Protein AF-A0A947VTC5-F1 (afdb_monomer)

Sequence (46 aa):
MRRQTVKGAYKGLFSLRIGDYRVIYTIAQKSVLVLRISHRKDVYDY

Secondary structure (DSSP, 8-state):
----BPPSTTTT-EEEEETTEEEEEEEETTEEEEEEEEESSTTS--

Foldseek 3Di:
DDWDADDDPRGQWTWDDDPQKIWIWH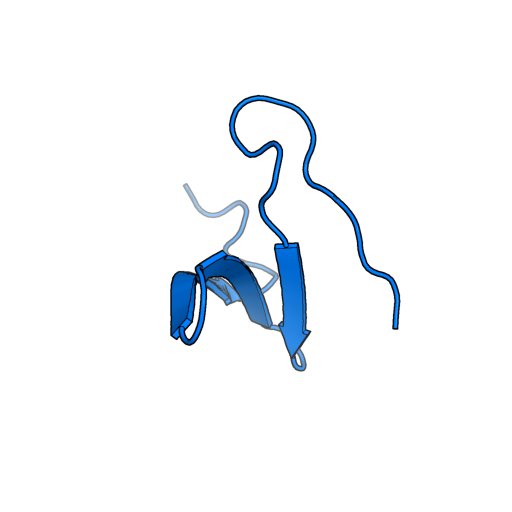DDDPDIGTDDIDGNVVPPDD

Radius of gyration: 11.24 Å; Cα contacts (8 Å, |Δi|>4): 66; chains: 1; bounding box: 22×24×32 Å

Nearest PDB structures (foldseek):
  3g5o-assembly1_B  TM=7.978E-01  e=5.133E-02  Mycobacterium tuberculosis H37Rv
  3bpq-assembly1_B  TM=7.326E-01  e=5.801E-02  Methanocaldococcus jannaschii DSM 2661
  7ycu-assembly1_C-2  TM=7.834E-01  e=3.865E-01  Pseudoalteromonas rubra
  6zx9-assembly1_A  TM=7.908E-01  e=5.703E+00  Homo sapiens

Solvent-accessible surface area (backbone atoms only — not comparable to full-atom values): 3000 Å² total; per-residue (Å²): 138,79,86,52,73,41,76,70,101,45,63,79,34,40,56,48,78,56,91,63,32,39,36,36,30,38,79,52,99,95,47,74,52,75,78,44,77,43,50,66,74,67,77,73,74,125

pLDDT: mean 77.06, std 15.79, range [48.59, 92.5]

Mean predicted aligned error: 7.91 Å

Structure (mmCIF, N/CA/C/O backbone):
data_AF-A0A947VTC5-F1
#
_entry.id   AF-A0A947VTC5-F1
#
loop_
_atom_site.group_PDB
_atom_site.id
_atom_site.type_symbol
_atom_site.label_atom_id
_atom_site.label_alt_id
_atom_site.label_comp_id
_atom_site.label_asym_id
_atom_site.label_entity_id
_atom_site.label_seq_id
_atom_site.pdbx_PDB_ins_code
_atom_site.Cartn_x
_atom_site.Cartn_y
_atom_site.Cartn_z
_atom_site.occupancy
_atom_site.B_iso_or_equiv
_atom_site.auth_seq_id
_atom_site.auth_comp_id
_atom_site.auth_asym_id
_atom_site.auth_atom_id
_atom_site.pdbx_PDB_model_num
ATOM 1 N N . MET A 1 1 ? 12.644 -0.601 10.200 1.00 51.47 1 MET A N 1
ATOM 2 C CA . MET A 1 1 ? 11.287 -0.386 9.646 1.00 51.47 1 MET A CA 1
ATOM 3 C C . MET A 1 1 ? 11.200 1.055 9.144 1.00 51.47 1 MET A C 1
ATOM 5 O O . MET A 1 1 ? 11.237 1.961 9.963 1.00 51.47 1 MET A O 1
ATOM 9 N N . ARG A 1 2 ? 11.211 1.301 7.825 1.00 48.59 2 ARG A N 1
ATOM 10 C CA . ARG A 1 2 ? 11.242 2.666 7.260 1.00 48.59 2 ARG A CA 1
ATOM 11 C C . ARG A 1 2 ? 9.868 2.971 6.657 1.00 48.59 2 ARG A C 1
ATOM 13 O O . ARG A 1 2 ? 9.520 2.391 5.636 1.00 48.59 2 ARG A O 1
ATOM 20 N N . ARG A 1 3 ? 9.066 3.816 7.315 1.00 50.88 3 ARG A N 1
ATOM 21 C CA . ARG A 1 3 ? 7.808 4.323 6.743 1.00 50.88 3 ARG A CA 1
ATOM 22 C C . ARG A 1 3 ? 8.170 5.395 5.727 1.00 50.88 3 ARG A C 1
ATOM 24 O O . ARG A 1 3 ? 8.742 6.414 6.103 1.00 50.88 3 ARG A O 1
ATOM 31 N N . GLN A 1 4 ? 7.877 5.151 4.458 1.00 57.16 4 GLN A N 1
ATOM 32 C CA . GLN A 1 4 ? 8.089 6.136 3.408 1.00 57.16 4 GLN A CA 1
ATOM 33 C C . GLN A 1 4 ? 6.725 6.559 2.880 1.00 57.16 4 GLN A C 1
ATOM 35 O O . GLN A 1 4 ? 5.953 5.730 2.402 1.00 57.16 4 GLN A O 1
ATOM 40 N N . THR A 1 5 ? 6.408 7.839 3.046 1.00 54.53 5 THR A N 1
ATOM 41 C CA . THR A 1 5 ? 5.220 8.452 2.462 1.00 54.53 5 THR A CA 1
ATOM 42 C C . THR A 1 5 ? 5.441 8.616 0.965 1.00 54.53 5 THR A C 1
ATOM 44 O O . THR A 1 5 ? 6.487 9.100 0.523 1.00 54.53 5 THR A O 1
ATOM 47 N N . VAL A 1 6 ? 4.465 8.182 0.172 1.00 59.41 6 VAL A N 1
ATOM 48 C CA . VAL A 1 6 ? 4.523 8.323 -1.285 1.00 59.41 6 VAL A CA 1
ATOM 49 C C . VAL A 1 6 ? 4.205 9.782 -1.641 1.00 59.41 6 VAL A C 1
ATOM 51 O O . VAL A 1 6 ? 3.267 10.370 -1.101 1.00 59.41 6 VAL A O 1
ATOM 54 N N . LYS A 1 7 ? 5.017 10.406 -2.502 1.00 53.06 7 LYS A N 1
ATOM 55 C CA . LYS A 1 7 ? 4.776 11.775 -2.999 1.00 53.06 7 LYS A CA 1
ATOM 56 C C . LYS A 1 7 ? 3.778 11.752 -4.173 1.00 53.06 7 LYS A C 1
ATOM 58 O O . LYS A 1 7 ? 3.631 10.730 -4.834 1.00 53.06 7 LYS A O 1
ATOM 63 N N . GLY A 1 8 ? 3.122 12.881 -4.459 1.00 62.62 8 GLY A N 1
ATOM 64 C CA . GLY A 1 8 ? 2.189 13.021 -5.593 1.00 62.62 8 GLY A CA 1
ATOM 65 C C . GLY A 1 8 ? 0.759 12.559 -5.282 1.00 62.62 8 GLY A C 1
ATOM 66 O O . GLY A 1 8 ? 0.310 12.702 -4.148 1.00 62.62 8 GLY A O 1
ATOM 67 N N . ALA A 1 9 ? 0.045 11.998 -6.266 1.00 56.66 9 ALA A N 1
ATOM 68 C CA . ALA A 1 9 ? -1.368 11.580 -6.164 1.00 56.66 9 ALA A CA 1
ATOM 69 C C . ALA A 1 9 ? -1.667 10.531 -5.067 1.00 56.66 9 ALA A C 1
ATOM 71 O O . ALA A 1 9 ? -2.819 10.276 -4.738 1.00 56.66 9 ALA A O 1
ATOM 72 N N . TYR A 1 10 ? -0.624 9.949 -4.475 1.00 58.44 10 TYR A N 1
ATOM 73 C CA . TYR A 1 10 ? -0.684 8.923 -3.433 1.00 58.44 10 TYR A CA 1
ATOM 74 C C . TYR A 1 10 ? -0.303 9.455 -2.041 1.00 58.44 10 TYR A C 1
ATOM 76 O O . TYR A 1 10 ? 0.077 8.691 -1.150 1.00 58.44 10 TYR A O 1
ATOM 84 N N . LYS A 1 11 ? -0.360 10.778 -1.847 1.00 57.97 11 LYS A N 1
ATOM 85 C CA . LYS A 1 11 ? -0.062 11.436 -0.570 1.00 57.97 11 LYS A CA 1
ATOM 86 C C . LYS A 1 11 ? -0.983 10.875 0.523 1.00 57.97 11 LYS A C 1
ATOM 88 O O . LYS A 1 11 ? -2.197 10.999 0.436 1.00 57.97 11 LYS A O 1
ATOM 93 N N . GLY A 1 12 ? -0.393 10.248 1.541 1.00 68.56 12 GLY A N 1
ATOM 94 C CA . GLY A 1 12 ? -1.124 9.578 2.628 1.00 68.56 12 GLY A CA 1
ATOM 95 C C . GLY A 1 12 ? -1.159 8.050 2.533 1.00 68.56 12 GLY A C 1
ATOM 96 O O . GLY A 1 12 ? -1.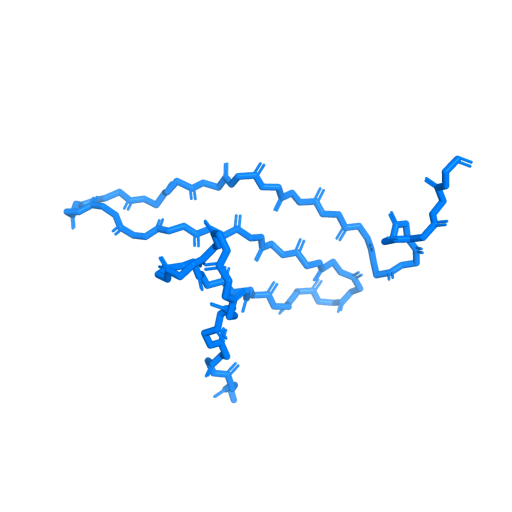596 7.405 3.482 1.00 68.56 12 GLY A O 1
ATOM 97 N N . LEU A 1 13 ? -0.652 7.460 1.444 1.00 81.81 13 LEU A N 1
ATOM 98 C CA . LEU A 1 13 ? -0.474 6.013 1.341 1.00 81.81 13 LEU A CA 1
ATOM 99 C C . LEU A 1 13 ? 0.852 5.555 1.952 1.00 81.81 13 LEU A C 1
ATOM 101 O O . LEU A 1 13 ? 1.877 6.246 1.899 1.00 81.81 13 LEU A O 1
ATOM 105 N N . PHE A 1 14 ? 0.822 4.341 2.489 1.00 86.81 14 PHE A N 1
ATOM 106 C CA . PHE A 1 14 ? 1.960 3.635 3.050 1.00 86.81 14 PHE A CA 1
ATOM 107 C C . PHE A 1 14 ? 2.374 2.483 2.136 1.00 86.81 14 PHE A C 1
ATOM 109 O O . PHE A 1 14 ? 1.540 1.844 1.493 1.00 86.81 14 PHE A O 1
ATOM 116 N N . SER A 1 15 ? 3.676 2.196 2.114 1.00 86.00 15 SER A N 1
ATOM 117 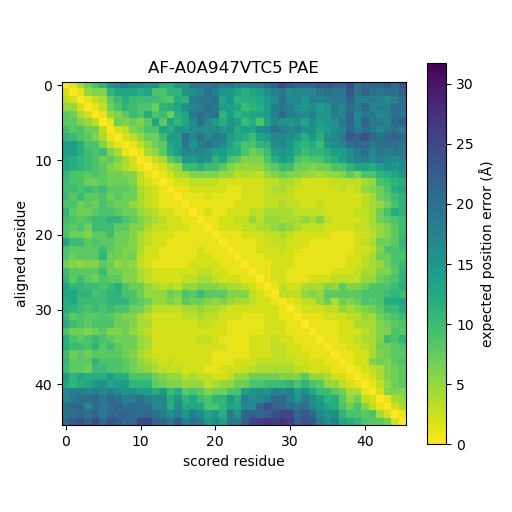C CA . SER A 1 15 ? 4.223 0.988 1.501 1.00 86.00 15 SER A CA 1
ATOM 118 C C . SER A 1 15 ? 4.845 0.091 2.568 1.00 86.00 15 SER A C 1
ATOM 120 O O . SER A 1 15 ? 5.695 0.538 3.343 1.00 86.00 15 SER A O 1
ATOM 122 N N . LEU A 1 16 ? 4.428 -1.175 2.597 1.00 88.25 16 LEU A N 1
ATOM 123 C CA . LEU A 1 16 ? 5.013 -2.226 3.425 1.00 88.25 16 LEU A CA 1
ATOM 124 C C . LEU A 1 16 ? 5.728 -3.233 2.526 1.00 88.25 16 LEU A C 1
ATOM 126 O O . LEU A 1 16 ? 5.174 -3.697 1.531 1.00 88.25 16 LEU A O 1
ATOM 130 N N . ARG A 1 17 ? 6.963 -3.581 2.893 1.00 89.50 17 ARG A N 1
ATOM 131 C CA . ARG A 1 17 ? 7.725 -4.640 2.231 1.00 89.50 17 ARG A CA 1
ATOM 132 C C . ARG A 1 17 ? 7.605 -5.930 3.028 1.00 89.50 17 ARG A C 1
ATOM 134 O O . ARG A 1 17 ? 7.937 -5.937 4.212 1.00 89.50 17 ARG A O 1
ATOM 141 N N . ILE A 1 18 ? 7.207 -7.002 2.352 1.00 90.00 18 ILE A N 1
ATOM 142 C CA . ILE A 1 18 ? 7.149 -8.357 2.904 1.00 90.00 18 ILE A CA 1
ATOM 143 C C . ILE A 1 18 ? 7.86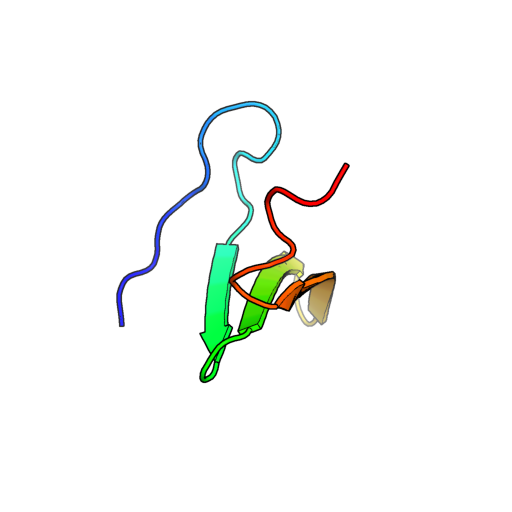3 -9.274 1.912 1.00 90.00 18 ILE A C 1
ATOM 145 O O . ILE A 1 18 ? 7.353 -9.530 0.825 1.00 90.00 18 ILE A O 1
ATOM 149 N N . GLY A 1 19 ? 9.081 -9.706 2.254 1.00 91.12 19 GLY A N 1
ATOM 150 C CA . GLY A 1 19 ? 9.945 -10.437 1.323 1.00 91.12 19 GLY A CA 1
ATOM 151 C C . GLY A 1 19 ? 10.181 -9.652 0.025 1.00 91.12 19 GLY A C 1
ATOM 152 O O . GLY A 1 19 ? 10.682 -8.515 0.053 1.00 91.12 19 GLY A O 1
ATOM 153 N N . ASP A 1 20 ? 9.789 -10.259 -1.096 1.00 91.44 20 ASP A N 1
ATOM 154 C CA . ASP A 1 20 ? 9.849 -9.670 -2.438 1.00 91.44 20 ASP A CA 1
ATOM 155 C C . ASP A 1 20 ? 8.562 -8.959 -2.874 1.00 91.44 20 ASP A C 1
ATOM 157 O O . ASP A 1 20 ? 8.504 -8.429 -3.978 1.00 91.44 20 ASP A O 1
ATOM 161 N N . TYR A 1 21 ? 7.553 -8.864 -2.012 1.00 91.31 21 TYR A N 1
ATOM 162 C CA . TYR A 1 21 ? 6.316 -8.147 -2.304 1.00 91.31 21 TYR A CA 1
ATOM 163 C C . TYR A 1 21 ? 6.304 -6.749 -1.685 1.00 91.31 21 TYR A C 1
ATOM 165 O O . TYR A 1 21 ? 6.868 -6.491 -0.612 1.00 91.31 21 TYR A O 1
ATOM 173 N N . ARG A 1 22 ? 5.616 -5.834 -2.369 1.00 89.69 22 ARG A N 1
ATOM 174 C CA . ARG A 1 22 ? 5.227 -4.526 -1.848 1.00 89.69 22 ARG A CA 1
ATOM 175 C C . ARG A 1 22 ? 3.712 -4.456 -1.733 1.00 89.69 22 ARG A C 1
ATOM 177 O O . ARG A 1 22 ? 2.990 -4.743 -2.684 1.00 89.69 22 ARG A O 1
ATOM 184 N N . VAL A 1 23 ? 3.259 -4.023 -0.565 1.00 91.25 23 VAL A N 1
ATOM 185 C CA . VAL A 1 23 ? 1.855 -3.748 -0.270 1.00 91.25 23 VAL A CA 1
ATOM 186 C C . VAL A 1 23 ? 1.682 -2.242 -0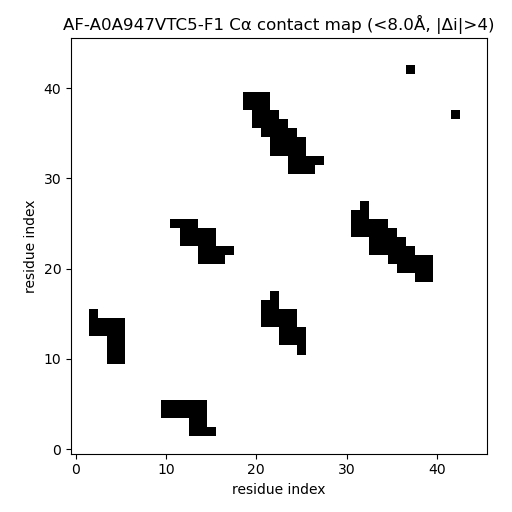.180 1.00 91.25 23 VAL A C 1
ATOM 188 O O . VAL A 1 23 ? 2.355 -1.595 0.626 1.00 91.25 23 VAL A O 1
ATOM 191 N N . ILE A 1 24 ? 0.797 -1.684 -1.000 1.00 90.38 24 ILE A N 1
ATOM 192 C CA . ILE A 1 24 ? 0.369 -0.288 -0.905 1.00 90.38 24 ILE A CA 1
ATOM 193 C C . ILE A 1 24 ? -0.966 -0.257 -0.175 1.00 90.38 24 ILE A C 1
ATOM 195 O O . ILE A 1 24 ? -1.914 -0.933 -0.578 1.00 90.38 24 ILE A O 1
ATOM 199 N N . TYR A 1 25 ? -1.039 0.516 0.902 1.00 91.81 25 TYR A N 1
ATOM 200 C CA . TYR A 1 25 ? -2.211 0.545 1.766 1.00 91.81 25 TYR A CA 1
ATOM 201 C C . TYR A 1 25 ? -2.422 1.913 2.412 1.00 91.81 25 TYR A C 1
ATOM 203 O O . TYR A 1 25 ? -1.530 2.763 2.438 1.00 91.81 25 TYR A O 1
ATOM 211 N N . THR A 1 26 ? -3.609 2.102 2.976 1.00 90.81 26 THR A N 1
ATOM 212 C CA . THR A 1 26 ? -3.926 3.209 3.880 1.00 90.81 26 THR A CA 1
ATOM 213 C C . THR A 1 26 ? -4.626 2.693 5.133 1.00 90.81 26 THR A C 1
ATOM 215 O O . THR A 1 26 ? -5.171 1.587 5.145 1.00 90.81 26 THR A O 1
ATOM 218 N N . ILE A 1 27 ? -4.584 3.481 6.203 1.00 88.44 27 ILE A N 1
ATOM 219 C CA . ILE A 1 27 ? -5.254 3.184 7.470 1.00 88.44 27 ILE A CA 1
ATOM 220 C C . ILE A 1 27 ? -6.454 4.121 7.582 1.00 88.44 27 ILE A C 1
ATOM 222 O O . ILE A 1 27 ? -6.294 5.339 7.530 1.00 88.44 27 ILE A O 1
ATOM 226 N N . ALA A 1 28 ? -7.642 3.552 7.759 1.00 85.31 28 ALA A N 1
ATOM 227 C CA . ALA A 1 28 ? -8.884 4.291 7.929 1.00 85.31 28 ALA A CA 1
ATOM 228 C C . ALA A 1 28 ? -9.562 3.857 9.229 1.00 85.31 28 ALA A C 1
ATOM 230 O O . ALA A 1 28 ? -10.039 2.729 9.336 1.00 85.31 28 ALA A O 1
ATOM 231 N N . GLN A 1 29 ? -9.619 4.762 10.209 1.00 85.25 29 GLN A N 1
ATOM 232 C CA . GLN A 1 29 ? -10.233 4.557 11.528 1.00 85.25 29 GLN A CA 1
ATOM 233 C C . GLN A 1 29 ? -9.807 3.240 12.212 1.00 85.25 29 GLN A C 1
ATOM 235 O O . GLN A 1 29 ? -8.792 3.216 12.900 1.00 85.25 29 GLN A O 1
ATOM 240 N N . LYS A 1 30 ? -10.567 2.152 12.029 1.00 92.50 30 LYS A N 1
ATOM 241 C CA . LYS A 1 30 ? -10.321 0.818 12.612 1.00 92.50 30 LYS A CA 1
ATOM 242 C C . LYS A 1 30 ? -10.007 -0.260 11.565 1.00 92.50 30 LYS A C 1
ATOM 244 O O . LYS A 1 30 ? -10.090 -1.447 11.854 1.00 92.50 30 LYS A O 1
ATOM 249 N N . SER A 1 31 ? -9.688 0.147 10.342 1.00 89.56 31 SER A N 1
ATOM 250 C CA . SER A 1 31 ? -9.502 -0.737 9.195 1.00 89.56 31 SER A CA 1
ATOM 251 C C . SER A 1 31 ? -8.259 -0.368 8.392 1.00 89.56 31 SER A C 1
ATOM 253 O O . SER A 1 31 ? -7.758 0.760 8.448 1.00 89.56 31 SER A O 1
ATOM 255 N N . VAL A 1 32 ? -7.762 -1.340 7.634 1.00 91.94 32 VAL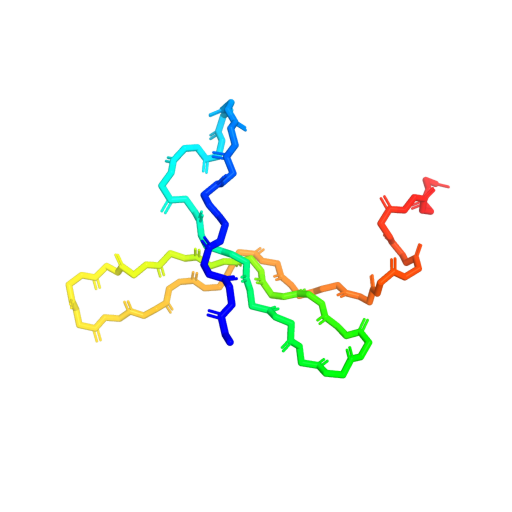 A N 1
ATOM 256 C CA . VAL A 1 32 ? -6.669 -1.158 6.681 1.00 91.94 32 VAL A CA 1
ATOM 257 C C . VAL A 1 32 ? -7.213 -1.449 5.294 1.00 91.94 32 VAL A C 1
ATOM 259 O O . VAL A 1 32 ? -7.706 -2.546 5.043 1.00 91.94 32 VAL A O 1
ATOM 262 N N . LEU A 1 33 ? -7.107 -0.475 4.394 1.00 90.88 33 LEU A N 1
ATOM 263 C CA . LEU A 1 33 ? -7.463 -0.649 2.992 1.00 90.88 33 LEU A CA 1
ATOM 264 C C . LEU A 1 33 ? -6.197 -0.963 2.199 1.00 90.88 33 LEU A C 1
ATOM 266 O O . LEU A 1 33 ? -5.305 -0.119 2.085 1.00 90.88 33 LEU A O 1
ATOM 270 N N . VAL A 1 34 ? -6.130 -2.172 1.647 1.00 92.00 34 VAL A N 1
ATOM 271 C CA . VAL A 1 34 ? -5.052 -2.592 0.747 1.00 92.00 34 VAL A CA 1
ATOM 272 C C . VAL A 1 34 ? -5.451 -2.253 -0.682 1.00 92.00 34 VAL A C 1
ATOM 274 O O . VAL A 1 34 ? -6.477 -2.709 -1.172 1.00 92.00 34 VAL A O 1
ATOM 277 N N . LEU A 1 35 ? -4.632 -1.443 -1.345 1.00 89.31 35 LEU A N 1
ATOM 278 C CA . LEU A 1 35 ? -4.899 -0.949 -2.696 1.00 89.31 35 LEU A CA 1
ATOM 279 C C . LEU A 1 35 ? -4.208 -1.803 -3.757 1.00 89.31 35 LEU A C 1
ATOM 281 O O . LEU A 1 35 ? -4.720 -1.966 -4.861 1.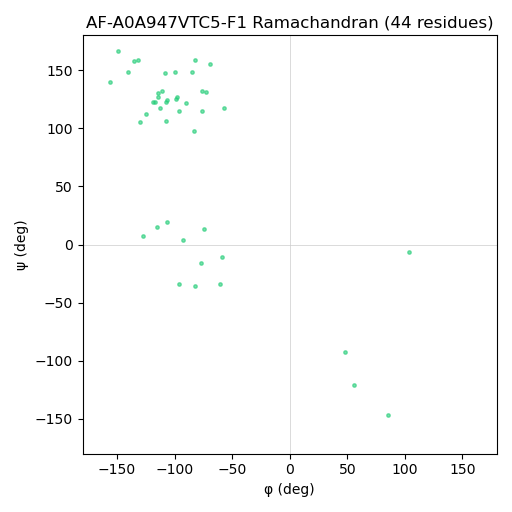00 89.31 35 LEU A O 1
ATOM 285 N N . ARG A 1 36 ? -3.020 -2.325 -3.435 1.00 87.94 36 ARG A N 1
ATOM 286 C CA . ARG A 1 36 ? -2.247 -3.180 -4.336 1.00 87.94 36 ARG A CA 1
ATOM 287 C C . ARG A 1 36 ? -1.288 -4.062 -3.555 1.00 87.94 36 ARG A C 1
ATOM 289 O O . ARG A 1 36 ? -0.619 -3.593 -2.634 1.00 87.94 36 ARG A O 1
ATOM 296 N N . ILE A 1 37 ? -1.174 -5.307 -3.999 1.00 91.56 37 ILE A N 1
ATOM 297 C CA . ILE A 1 37 ? -0.080 -6.211 -3.657 1.00 91.56 37 ILE A CA 1
ATOM 298 C C . ILE A 1 37 ? 0.607 -6.550 -4.970 1.00 91.56 37 ILE A C 1
ATOM 300 O O . ILE A 1 37 ? -0.046 -7.012 -5.900 1.00 91.56 37 ILE A O 1
ATOM 304 N N . SER A 1 38 ? 1.901 -6.277 -5.067 1.00 89.62 38 SER A N 1
ATOM 305 C CA . SER A 1 38 ? 2.671 -6.618 -6.258 1.00 89.62 38 SER A CA 1
ATOM 306 C C . SER A 1 38 ? 4.045 -7.131 -5.872 1.00 89.62 38 SER A C 1
ATOM 308 O O . SER A 1 38 ? 4.622 -6.723 -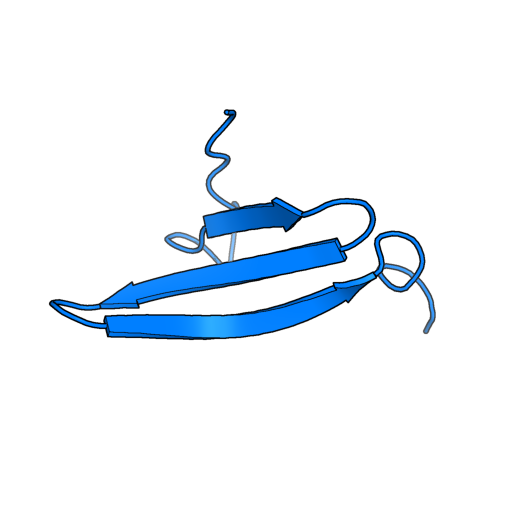4.858 1.00 89.62 38 SER A O 1
ATOM 310 N N . HIS A 1 39 ? 4.579 -8.032 -6.684 1.00 88.56 39 HIS A N 1
ATOM 311 C CA . HIS A 1 39 ? 5.959 -8.451 -6.554 1.00 88.56 39 HIS A CA 1
ATOM 312 C C . HIS A 1 39 ? 6.896 -7.295 -6.957 1.00 88.56 39 HIS A C 1
ATOM 314 O O . HIS A 1 39 ? 6.520 -6.353 -7.659 1.00 88.56 39 HIS A O 1
ATOM 320 N N . ARG A 1 40 ? 8.127 -7.307 -6.442 1.00 78.44 40 ARG A N 1
ATOM 321 C CA . ARG A 1 40 ? 9.1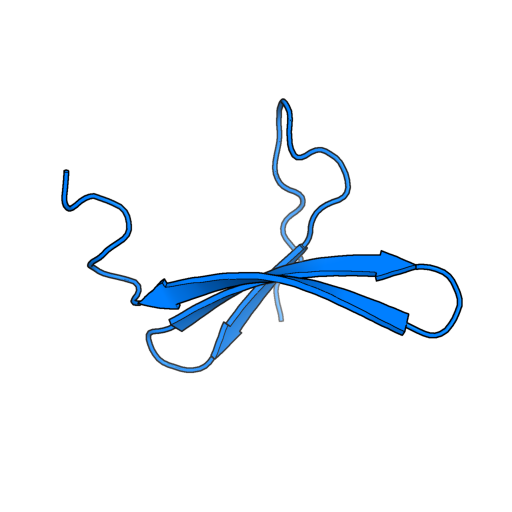31 -6.249 -6.631 1.00 78.44 40 ARG A CA 1
ATOM 322 C C . ARG A 1 40 ? 9.500 -6.048 -8.099 1.00 78.44 40 ARG A C 1
ATOM 324 O O . ARG A 1 40 ? 9.886 -4.931 -8.446 1.00 78.44 40 ARG A O 1
ATOM 331 N N . LYS A 1 41 ? 9.504 -7.129 -8.881 1.00 79.50 41 LYS A N 1
ATOM 332 C CA . LYS A 1 41 ? 9.945 -7.134 -10.283 1.00 79.50 41 LYS A CA 1
ATOM 333 C C . LYS A 1 41 ? 8.832 -6.645 -11.213 1.00 79.50 41 LYS A C 1
ATOM 335 O O . LYS A 1 41 ? 9.096 -5.814 -12.067 1.00 79.50 41 LYS A O 1
ATOM 340 N N . ASP A 1 42 ? 7.596 -6.980 -10.877 1.00 70.94 42 ASP A N 1
ATOM 341 C CA . ASP A 1 42 ? 6.373 -6.675 -11.625 1.00 70.94 42 ASP A CA 1
ATOM 342 C C . ASP A 1 42 ? 5.943 -5.192 -11.505 1.00 70.94 42 ASP A C 1
ATOM 344 O O . ASP A 1 42 ? 4.817 -4.820 -11.820 1.00 70.94 42 ASP A O 1
ATOM 348 N N . VAL A 1 43 ? 6.818 -4.316 -10.994 1.00 60.00 43 VAL A N 1
ATOM 349 C CA . VAL A 1 43 ? 6.584 -2.860 -10.939 1.00 60.00 43 VAL A CA 1
ATOM 350 C C . VAL A 1 43 ? 6.811 -2.203 -12.310 1.00 60.00 43 VAL A C 1
ATOM 352 O O . VAL A 1 43 ? 6.359 -1.076 -12.507 1.00 60.00 43 VAL A O 1
ATOM 355 N N . TYR A 1 44 ? 7.469 -2.894 -13.249 1.00 54.31 44 TYR A N 1
ATOM 356 C CA . TYR A 1 44 ? 7.801 -2.370 -14.580 1.00 54.31 44 TYR A CA 1
ATOM 357 C C . TYR A 1 44 ? 7.361 -3.256 -15.751 1.00 54.31 44 TYR A C 1
ATOM 359 O O . TYR A 1 44 ? 7.704 -2.930 -16.882 1.00 54.31 44 TYR A O 1
ATOM 367 N N . ASP A 1 45 ? 6.608 -4.330 -15.514 1.00 53.72 45 ASP A N 1
ATOM 368 C CA . ASP A 1 45 ? 6.102 -5.147 -16.618 1.00 53.72 45 ASP A CA 1
ATOM 369 C C . ASP A 1 45 ? 4.817 -4.496 -17.158 1.00 53.72 45 ASP A C 1
ATOM 371 O O . ASP A 1 45 ? 3.746 -4.596 -16.551 1.00 53.72 45 ASP A O 1
ATOM 375 N N . TYR A 1 46 ? 4.976 -3.724 -18.239 1.00 55.47 46 TYR A N 1
ATOM 376 C CA . TYR A 1 46 ? 3.903 -3.235 -19.116 1.00 55.47 46 TYR A CA 1
ATOM 377 C C . TYR A 1 46 ? 3.546 -4.288 -20.163 1.00 55.47 46 TYR A C 1
ATOM 379 O O . TYR A 1 46 ? 4.485 -4.944 -20.671 1.00 55.47 46 TYR A O 1
#